Protein AF-A0A3B9IP30-F1 (afdb_monomer)

Structure (mmCIF, N/CA/C/O backbone):
data_AF-A0A3B9IP30-F1
#
_entry.id   AF-A0A3B9IP30-F1
#
loop_
_atom_site.group_PDB
_atom_site.id
_atom_site.type_symbol
_atom_site.label_atom_id
_atom_site.label_alt_id
_atom_site.label_comp_id
_atom_site.label_asym_id
_atom_site.label_entity_id
_atom_site.label_seq_id
_atom_site.pdbx_PDB_ins_code
_atom_site.Cartn_x
_atom_site.Cartn_y
_atom_site.Cartn_z
_atom_site.occupancy
_atom_site.B_iso_or_equiv
_atom_site.auth_seq_id
_atom_site.auth_comp_id
_atom_site.auth_asym_id
_atom_site.auth_atom_id
_atom_site.pdbx_PDB_model_num
ATOM 1 N N . GLU A 1 1 ? -18.300 6.405 -12.032 1.00 49.69 1 GLU A N 1
ATOM 2 C CA . GLU A 1 1 ? -18.368 6.973 -13.390 1.00 49.69 1 GLU A CA 1
ATOM 3 C C . GLU A 1 1 ? -17.478 6.195 -14.336 1.00 49.69 1 GLU A C 1
ATOM 5 O O . GLU A 1 1 ? -16.462 5.665 -13.895 1.00 49.69 1 GLU A O 1
ATOM 10 N N . LYS A 1 2 ? -17.854 6.130 -15.618 1.00 49.41 2 LYS A N 1
ATOM 11 C CA . LYS A 1 2 ? -16.916 5.781 -16.688 1.00 49.41 2 LYS A CA 1
ATOM 12 C C . LYS A 1 2 ? -15.854 6.879 -16.712 1.00 49.41 2 LYS A C 1
ATOM 14 O O . LYS A 1 2 ? -16.136 7.988 -17.150 1.00 49.41 2 LYS A O 1
ATOM 19 N N . GLY A 1 3 ? -14.677 6.606 -16.156 1.00 53.56 3 GLY A N 1
ATOM 20 C CA . GLY A 1 3 ? -13.578 7.564 -16.164 1.00 53.56 3 GLY A CA 1
ATOM 21 C C . GLY A 1 3 ? -13.179 7.853 -17.608 1.00 53.56 3 GLY A C 1
A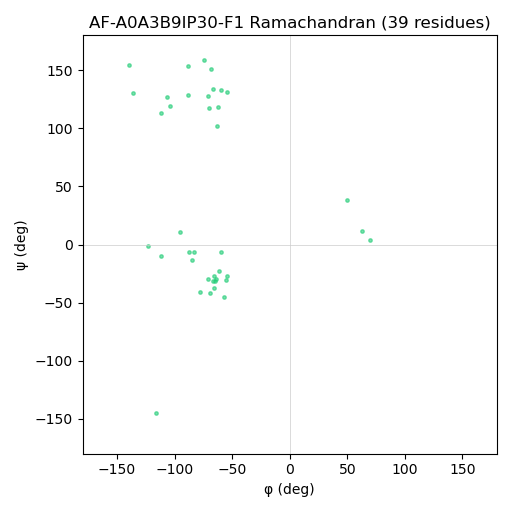TOM 22 O O . GLY A 1 3 ? -12.752 6.944 -18.318 1.00 53.56 3 GLY A O 1
ATOM 23 N N . ALA A 1 4 ? -13.308 9.109 -18.037 1.00 60.66 4 ALA A N 1
ATOM 24 C CA . ALA A 1 4 ? -13.020 9.560 -19.403 1.00 60.66 4 ALA A CA 1
ATOM 25 C C . ALA A 1 4 ? -11.562 9.317 -19.862 1.00 60.66 4 ALA A C 1
ATOM 27 O O . ALA A 1 4 ? -11.246 9.519 -21.028 1.00 60.66 4 ALA A O 1
ATOM 28 N N . PHE A 1 5 ? -10.685 8.855 -18.965 1.00 62.88 5 PHE A N 1
ATOM 29 C CA . PHE A 1 5 ? -9.246 8.696 -19.181 1.00 62.88 5 PHE A CA 1
ATOM 30 C C . PHE A 1 5 ? -8.736 7.246 -19.226 1.00 62.88 5 PHE A C 1
ATOM 32 O O . PHE A 1 5 ? -7.577 7.041 -19.568 1.00 62.88 5 PHE A O 1
ATOM 39 N N . THR A 1 6 ? -9.545 6.235 -18.884 1.00 67.75 6 THR A N 1
ATOM 40 C CA . THR A 1 6 ? -9.036 4.853 -18.710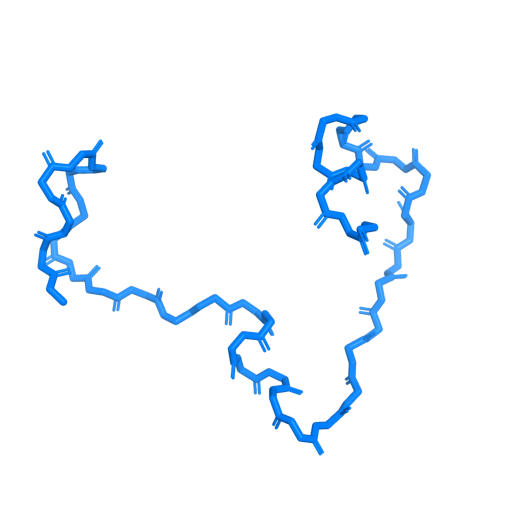 1.00 67.75 6 THR A CA 1
ATOM 41 C C . THR A 1 6 ? -9.715 3.805 -19.587 1.00 67.75 6 THR A C 1
ATOM 43 O O . THR A 1 6 ? -9.364 2.631 -19.510 1.00 67.75 6 THR A O 1
ATOM 46 N N . GLY A 1 7 ? -10.702 4.190 -20.406 1.00 67.56 7 GLY A N 1
ATOM 47 C CA . GLY A 1 7 ? -11.484 3.239 -21.209 1.00 67.56 7 GLY A CA 1
ATOM 48 C C . GLY A 1 7 ? -12.292 2.234 -20.372 1.00 67.56 7 GLY A C 1
ATOM 49 O O . GLY A 1 7 ? -12.813 1.257 -20.907 1.00 67.56 7 GLY A O 1
ATOM 50 N N . ALA A 1 8 ? -12.403 2.448 -19.056 1.00 74.56 8 ALA A N 1
ATOM 51 C CA . ALA A 1 8 ? -13.060 1.516 -18.154 1.00 74.56 8 ALA A CA 1
ATOM 52 C C . ALA A 1 8 ? -14.580 1.494 -18.395 1.00 74.56 8 ALA A C 1
ATOM 54 O O . ALA A 1 8 ? -15.281 2.488 -18.192 1.00 74.56 8 ALA A O 1
ATOM 55 N N . VAL A 1 9 ? -15.093 0.328 -18.806 1.00 73.50 9 VAL A N 1
ATOM 56 C CA . VAL A 1 9 ? -16.522 0.092 -19.087 1.00 73.50 9 VAL A CA 1
ATOM 57 C C . VAL A 1 9 ? -17.375 0.214 -17.819 1.00 73.50 9 VAL A C 1
ATOM 59 O O . VAL A 1 9 ? -18.514 0.680 -17.884 1.00 73.50 9 VAL A O 1
ATOM 62 N N . ALA A 1 10 ? -16.806 -0.139 -16.665 1.00 75.38 10 ALA A N 1
ATOM 63 C CA . ALA A 1 10 ? -17.418 -0.028 -15.347 1.00 75.38 10 ALA A CA 1
ATOM 64 C C . ALA A 1 10 ? -16.388 0.446 -14.306 1.00 75.38 10 ALA A C 1
ATOM 66 O O . ALA A 1 10 ? -15.184 0.236 -14.468 1.00 75.38 10 ALA A O 1
ATOM 67 N N . ARG A 1 11 ? -16.864 1.078 -13.224 1.00 79.12 11 ARG A N 1
ATOM 68 C CA . ARG A 1 11 ? -16.015 1.451 -12.082 1.00 79.12 11 ARG A CA 1
ATOM 69 C C . ARG A 1 11 ? -15.623 0.182 -11.325 1.00 79.12 11 ARG A C 1
ATOM 71 O O . ARG A 1 11 ? -16.498 -0.568 -10.907 1.00 79.12 11 ARG A O 1
ATOM 78 N N . ARG A 1 12 ? -14.325 -0.010 -11.095 1.00 82.62 12 ARG A N 1
ATOM 79 C CA . ARG A 1 12 ? -13.800 -0.984 -10.133 1.00 82.62 12 ARG A CA 1
ATOM 80 C C . ARG A 1 12 ? -13.283 -0.219 -8.919 1.00 82.62 12 ARG A C 1
ATOM 82 O O . ARG A 1 12 ? -12.506 0.715 -9.090 1.00 82.62 12 ARG A O 1
ATOM 89 N N . VAL A 1 13 ? -13.748 -0.589 -7.730 1.00 86.44 13 VAL A N 1
ATOM 90 C CA . VAL A 1 13 ? -13.269 -0.017 -6.464 1.00 86.44 13 VAL A CA 1
ATOM 91 C C . VAL A 1 13 ? -11.811 -0.436 -6.257 1.00 86.44 13 VAL A C 1
ATOM 93 O O . VAL A 1 13 ? -11.452 -1.588 -6.520 1.00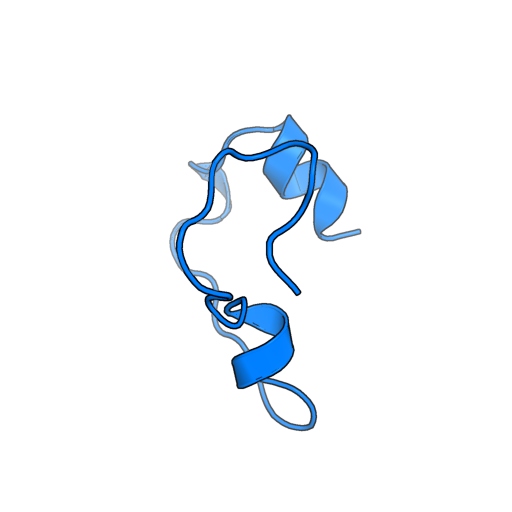 86.44 13 VAL A O 1
ATOM 96 N N . GLY A 1 14 ? -10.959 0.516 -5.873 1.00 89.12 14 GLY A N 1
ATOM 97 C CA . GLY A 1 14 ? -9.546 0.262 -5.589 1.00 89.12 14 GLY A CA 1
ATOM 98 C C . GLY A 1 14 ? -9.348 -0.455 -4.252 1.00 89.12 14 GLY A C 1
ATOM 99 O O . GLY A 1 14 ? -10.196 -0.380 -3.372 1.00 89.12 14 GLY A O 1
ATOM 100 N N . LYS A 1 15 ? -8.203 -1.120 -4.062 1.00 91.19 15 LYS A N 1
ATOM 101 C CA . LYS A 1 15 ? -7.909 -1.858 -2.818 1.00 91.19 15 LYS A CA 1
A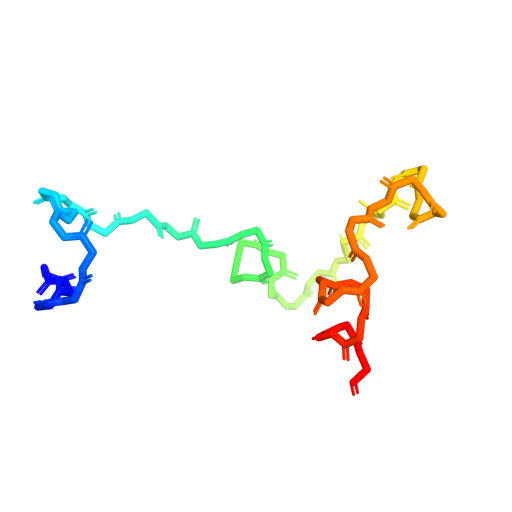TOM 102 C C . LYS A 1 15 ? -7.799 -0.976 -1.571 1.00 91.19 15 LYS A C 1
ATOM 104 O O . LYS A 1 15 ? -8.163 -1.423 -0.494 1.00 91.19 15 LYS A O 1
ATOM 109 N N . PHE A 1 16 ? -7.373 0.277 -1.729 1.00 92.44 16 PHE A N 1
ATOM 110 C CA . PHE A 1 16 ? -7.381 1.264 -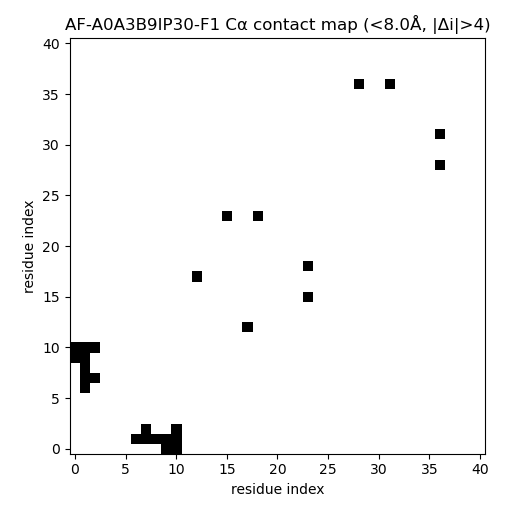0.645 1.00 92.44 16 PHE A CA 1
ATOM 111 C C . PHE A 1 16 ? -8.801 1.684 -0.254 1.00 92.44 16 PHE A C 1
ATOM 113 O O . PHE A 1 16 ? -9.096 1.765 0.927 1.00 92.44 16 PHE A O 1
ATOM 120 N N . GLU A 1 17 ? -9.687 1.886 -1.237 1.00 93.06 17 GLU A N 1
ATOM 121 C CA . GLU A 1 17 ? -11.109 2.171 -0.983 1.00 93.06 17 GLU A CA 1
ATOM 122 C C . GLU A 1 17 ? -11.810 0.968 -0.329 1.00 93.06 17 GLU A C 1
ATOM 124 O O . GLU A 1 17 ? -12.653 1.140 0.540 1.00 93.06 17 GLU A O 1
ATOM 129 N N . GLU A 1 18 ? -11.456 -0.258 -0.726 1.00 93.25 18 GLU A N 1
ATOM 130 C CA . GLU A 1 18 ? -12.002 -1.489 -0.136 1.00 93.25 18 GLU A CA 1
ATOM 131 C C . GLU A 1 18 ? -11.568 -1.685 1.328 1.00 93.25 18 GLU A C 1
ATOM 133 O O . GLU A 1 18 ? -12.320 -2.253 2.115 1.00 93.25 18 GLU A O 1
ATOM 138 N N . ALA A 1 19 ? -10.375 -1.209 1.694 1.00 95.44 19 ALA A N 1
ATOM 139 C CA . ALA A 1 19 ? -9.821 -1.309 3.043 1.00 95.44 19 ALA A CA 1
ATOM 140 C C . ALA A 1 19 ? -10.068 -0.056 3.908 1.00 95.44 19 ALA A C 1
ATOM 142 O O . ALA A 1 19 ? -9.468 0.062 4.980 1.00 95.44 19 ALA A O 1
ATOM 143 N N . ASP A 1 20 ? -10.918 0.877 3.463 1.00 95.88 20 ASP A N 1
ATOM 144 C CA . ASP A 1 20 ? -11.229 2.099 4.208 1.00 95.88 20 ASP A CA 1
ATOM 145 C C . ASP A 1 20 ? -11.826 1.779 5.592 1.00 95.88 20 ASP 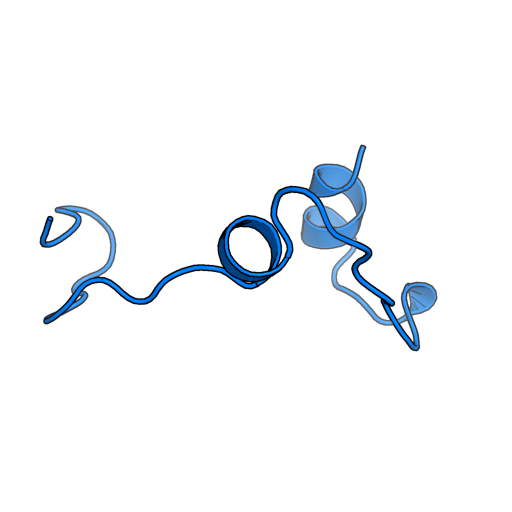A C 1
ATOM 147 O O . ASP A 1 20 ? -12.689 0.912 5.738 1.00 95.88 20 ASP A O 1
ATOM 151 N N . GLY A 1 21 ? -11.314 2.441 6.633 1.00 96.06 21 GLY A N 1
ATOM 152 C CA . GLY A 1 21 ? -11.636 2.143 8.036 1.00 96.06 21 GLY A CA 1
ATOM 153 C C . GLY A 1 21 ? -11.086 0.813 8.578 1.00 96.06 21 GLY A C 1
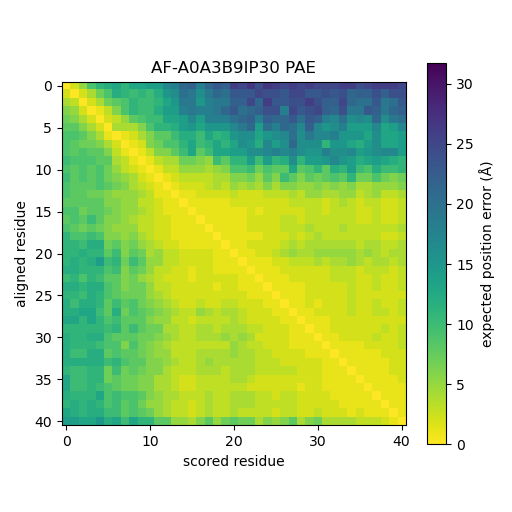ATOM 154 O O . GLY A 1 21 ? -11.366 0.465 9.726 1.00 96.06 21 GLY A O 1
ATOM 155 N N . GLY A 1 22 ? -10.311 0.072 7.782 1.00 95.62 22 GLY A N 1
ATOM 156 C CA . GLY A 1 22 ? -9.698 -1.202 8.147 1.00 95.62 22 GLY A CA 1
ATOM 157 C C . GLY A 1 22 ? -8.170 -1.153 8.158 1.00 95.62 22 GLY A C 1
ATOM 158 O O . GLY A 1 22 ? -7.541 -0.170 8.543 1.00 95.62 22 GLY A O 1
ATOM 159 N N . THR A 1 23 ? -7.546 -2.259 7.762 1.00 95.75 23 THR A N 1
ATOM 160 C CA . THR A 1 23 ? -6.089 -2.366 7.624 1.00 95.75 23 THR A CA 1
ATOM 161 C C . THR A 1 23 ? -5.767 -3.086 6.324 1.00 95.75 23 THR A C 1
ATOM 163 O O . THR A 1 23 ? -6.320 -4.150 6.050 1.00 95.75 23 THR A O 1
ATOM 166 N N . LEU A 1 24 ? -4.867 -2.508 5.527 1.00 94.38 24 LEU A N 1
ATOM 167 C CA . LEU A 1 24 ? -4.362 -3.106 4.295 1.00 94.38 24 LEU A CA 1
ATOM 168 C C . LEU A 1 24 ? -2.954 -3.654 4.547 1.00 94.38 24 LEU A C 1
ATOM 170 O O . LEU A 1 24 ? -2.047 -2.895 4.879 1.00 94.38 24 LEU A O 1
ATOM 174 N N . LEU A 1 25 ? -2.772 -4.964 4.382 1.00 95.69 25 LEU A N 1
ATOM 175 C CA . LEU A 1 25 ? -1.451 -5.592 4.394 1.00 95.69 25 LEU A CA 1
ATOM 176 C C . LEU A 1 25 ? -0.878 -5.583 2.973 1.00 95.69 25 LEU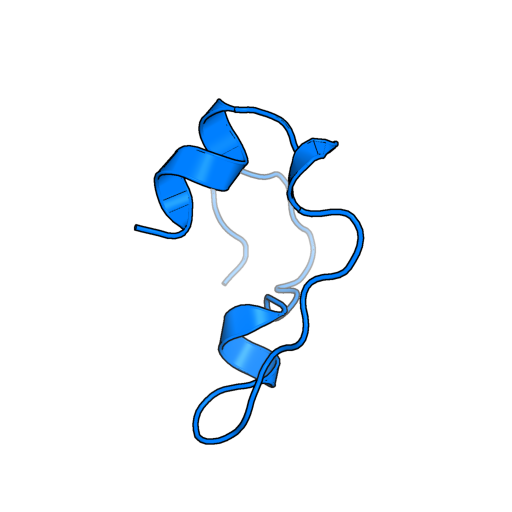 A C 1
ATOM 178 O O . LEU A 1 25 ? -1.539 -6.033 2.037 1.00 95.69 25 LEU A O 1
ATOM 182 N N . LEU A 1 26 ? 0.348 -5.085 2.827 1.00 94.50 26 LEU A N 1
ATOM 183 C CA . LEU A 1 26 ? 1.104 -5.108 1.577 1.00 94.50 26 LEU A CA 1
ATOM 184 C C . LEU A 1 26 ? 2.285 -6.063 1.753 1.00 94.50 26 LEU A C 1
ATOM 186 O O . LEU A 1 26 ? 3.176 -5.786 2.554 1.00 94.50 26 LEU A O 1
ATOM 190 N N . ASP A 1 27 ? 2.266 -7.179 1.031 1.00 95.75 27 ASP A N 1
ATOM 191 C CA . ASP A 1 27 ? 3.391 -8.115 0.983 1.00 95.75 27 ASP A CA 1
ATOM 192 C C . ASP A 1 27 ? 4.367 -7.720 -0.134 1.00 95.75 27 ASP A C 1
ATOM 194 O O . ASP A 1 27 ? 3.966 -7.063 -1.098 1.00 95.75 27 ASP A O 1
ATOM 198 N N . GLU A 1 28 ? 5.641 -8.087 0.016 1.00 96.31 28 GLU A N 1
ATOM 199 C CA . GLU A 1 28 ? 6.708 -7.820 -0.966 1.00 96.31 28 GLU A CA 1
ATOM 200 C C . GLU A 1 28 ? 6.781 -6.350 -1.440 1.00 96.31 28 GLU A C 1
ATOM 202 O O . GLU A 1 28 ? 7.060 -6.060 -2.603 1.00 96.31 28 GLU A O 1
ATOM 207 N N . ILE A 1 29 ? 6.554 -5.380 -0.541 1.00 93.19 29 ILE A N 1
ATOM 208 C CA . ILE A 1 29 ? 6.513 -3.944 -0.888 1.00 93.19 29 ILE A CA 1
ATOM 209 C C . ILE A 1 29 ? 7.774 -3.450 -1.620 1.00 93.19 29 ILE A C 1
ATOM 211 O O . ILE A 1 29 ? 7.693 -2.518 -2.418 1.00 93.19 29 ILE A O 1
ATOM 215 N N . SER A 1 30 ? 8.926 -4.090 -1.391 1.00 94.81 30 SER A N 1
ATOM 216 C CA . SER A 1 30 ? 10.190 -3.786 -2.069 1.00 94.81 30 SER A CA 1
ATOM 217 C C . SER A 1 30 ? 10.174 -4.081 -3.570 1.00 94.81 30 SER A C 1
ATOM 219 O O . SER A 1 30 ? 10.893 -3.411 -4.307 1.00 94.81 30 SER A O 1
ATOM 221 N N . GLU A 1 31 ? 9.348 -5.025 -4.026 1.00 96.19 31 GLU A N 1
ATOM 222 C CA . GLU A 1 31 ? 9.257 -5.450 -5.432 1.00 96.19 31 GLU A CA 1
ATOM 223 C C . GLU A 1 31 ? 8.276 -4.595 -6.252 1.00 96.19 31 GLU A C 1
ATOM 225 O O . GLU A 1 31 ? 8.166 -4.731 -7.472 1.00 96.19 31 GLU A O 1
ATOM 230 N N . MET A 1 32 ? 7.542 -3.687 -5.600 1.00 94.56 32 MET A N 1
ATOM 231 C CA . MET A 1 32 ? 6.611 -2.788 -6.280 1.00 94.56 32 MET A CA 1
ATOM 232 C C . MET A 1 32 ? 7.356 -1.764 -7.148 1.00 94.56 32 MET A C 1
ATOM 234 O O . MET A 1 32 ? 8.446 -1.316 -6.803 1.00 94.56 32 MET A O 1
ATOM 238 N N . ASP A 1 33 ? 6.733 -1.300 -8.238 1.00 96.25 33 ASP A N 1
ATOM 239 C CA . ASP A 1 33 ? 7.293 -0.205 -9.042 1.00 96.25 33 ASP A CA 1
ATOM 240 C C . ASP A 1 33 ? 7.573 1.030 -8.153 1.00 96.25 33 ASP A C 1
ATOM 242 O O . ASP A 1 33 ? 6.672 1.458 -7.418 1.00 96.25 33 ASP A O 1
ATOM 246 N N . PRO A 1 34 ? 8.769 1.649 -8.218 1.00 93.44 34 PRO A N 1
ATOM 247 C CA . PRO A 1 34 ? 9.120 2.782 -7.360 1.00 93.44 34 PRO A CA 1
ATOM 248 C C . PRO A 1 34 ? 8.137 3.957 -7.437 1.00 93.44 34 PRO A C 1
ATOM 250 O O . PRO A 1 34 ? 7.920 4.657 -6.447 1.00 93.44 34 PRO A O 1
ATOM 253 N N . ARG A 1 35 ? 7.490 4.177 -8.590 1.00 94.19 35 ARG A N 1
ATOM 254 C CA . ARG A 1 35 ? 6.465 5.222 -8.747 1.00 94.19 35 ARG A CA 1
ATOM 255 C C . ARG A 1 35 ? 5.186 4.882 -8.000 1.00 94.19 35 ARG A C 1
ATOM 257 O O . ARG A 1 35 ? 4.464 5.796 -7.614 1.00 94.19 35 ARG A O 1
ATOM 264 N N . LEU A 1 36 ? 4.867 3.598 -7.847 1.00 91.62 36 LEU A N 1
ATOM 265 C CA . LEU A 1 36 ? 3.732 3.153 -7.046 1.00 91.62 36 LEU A CA 1
ATOM 266 C C . LEU A 1 36 ? 4.073 3.194 -5.557 1.00 91.62 36 LEU A C 1
ATOM 268 O O . LEU A 1 36 ? 3.248 3.672 -4.787 1.00 91.62 36 LEU A O 1
ATOM 272 N N . GLN A 1 37 ? 5.286 2.789 -5.167 1.00 93.00 37 GLN A N 1
ATOM 273 C CA . GLN A 1 37 ? 5.762 2.923 -3.785 1.00 93.00 37 GLN A CA 1
ATOM 274 C C . GLN A 1 37 ? 5.707 4.381 -3.312 1.00 93.00 37 GLN A C 1
ATOM 276 O O . GLN A 1 37 ? 5.176 4.666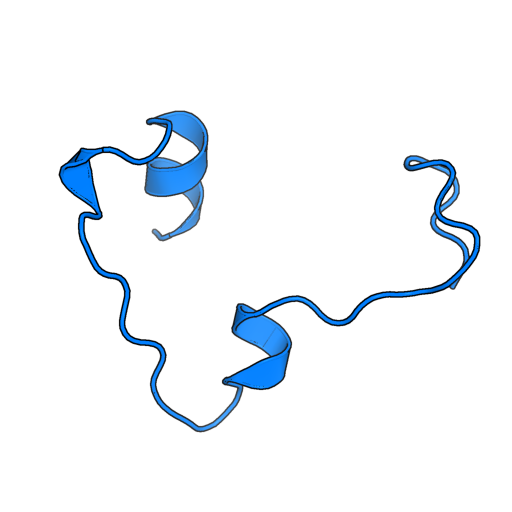 -2.244 1.00 93.00 37 GLN A O 1
ATOM 281 N N . ALA A 1 38 ? 6.163 5.323 -4.143 1.00 93.38 38 ALA A N 1
ATOM 282 C CA . ALA A 1 38 ? 6.117 6.750 -3.828 1.00 93.38 38 ALA A CA 1
ATOM 283 C C . ALA A 1 38 ? 4.693 7.295 -3.615 1.00 93.38 38 ALA A C 1
ATOM 285 O O . ALA A 1 38 ? 4.537 8.315 -2.960 1.00 93.38 38 ALA A O 1
ATOM 286 N N . LYS A 1 39 ? 3.659 6.635 -4.159 1.00 92.19 39 LYS A N 1
ATOM 287 C CA . LYS A 1 39 ? 2.249 7.017 -3.964 1.00 92.19 39 LYS A CA 1
ATOM 288 C C . LYS A 1 39 ? 1.644 6.491 -2.659 1.00 92.19 39 LYS A C 1
ATOM 290 O O . LYS A 1 39 ? 0.484 6.788 -2.389 1.00 92.19 39 LYS A O 1
ATOM 295 N N . LEU A 1 40 ? 2.376 5.664 -1.911 1.00 89.00 40 LEU A N 1
ATOM 296 C CA . LEU A 1 40 ? 1.962 5.170 -0.595 1.00 89.00 40 LEU A CA 1
ATOM 297 C C . LEU A 1 40 ? 2.309 6.148 0.542 1.00 89.00 40 LEU A C 1
ATOM 299 O O . LEU A 1 40 ? 1.825 5.955 1.655 1.00 89.00 40 LEU A O 1
ATOM 303 N N . LEU A 1 41 ? 3.149 7.153 0.263 1.00 83.44 41 LEU A N 1
ATOM 304 C CA . LEU A 1 41 ? 3.506 8.265 1.151 1.00 83.44 41 LEU A CA 1
ATOM 305 C C . LEU A 1 41 ? 2.610 9.478 0.870 1.00 83.44 41 LEU A C 1
ATOM 307 O O . LEU A 1 41 ? 2.297 10.195 1.844 1.00 83.44 41 LEU A O 1
#

Secondary structure (DSSP, 8-state):
---TTT--SS----HHHHTTTS----SSGGGS-HHHHGGG-

Sequence (41 aa):
EKGAFTGAVARRVGKFEEADGGTLLLDEISEMDPRLQAKLL

pLDDT: mean 85.43, std 13.81, range [49.41, 96.31]

Foldseek 3Di:
DCPPPPNDPDDDDDPCNVQVVHDDDDPPLVPDDVVVNVVVD

Solvent-accessible surface area (backbone atoms only — not comparable to full-atom values): 2942 Å² total; per-residue (Å²): 110,65,50,94,85,70,82,40,89,60,74,74,86,49,74,68,68,74,30,61,100,64,77,80,87,75,78,70,65,86,76,48,56,68,76,59,54,62,71,76,112

Radius of gyration: 13.07 Å; Cα contacts (8 Å, |Δi|>4): 14; chains: 1; bounding box: 29×18×29 Å

Mean predicted aligned error: 6.76 Å

Organism: NCBI:txid171437

InterPro domains:
  IPR002078 RNA polymerase sigma factor 54 interaction domain [PF00158] (1-41)
  IPR002078 RNA polymerase sigma factor 54 interaction domain [PS50045] (1-41)
  IPR025943 Sigma-54 interaction domain, ATP-binding site 2 [PS00676] (14-29)
  IPR027417 P-loop containing nucleoside triphosphate hydrolase [G3DSA:3.40.50.300] (1-41)
  IPR027417 P-loop containing nucleoside triphosphate hydrolase [SSF52540] (2-41)